Protein AF-A0AAU8LCY3-F1 (afdb_monomer)

Radius of gyration: 19.77 Å; Cα contacts (8 Å, |Δi|>4): 20; chains: 1; bounding box: 54×28×36 Å

Mean predicted aligned error: 9.89 Å

Secondary structure (DSSP, 8-state):
---GGGGS-PPPPPEESSGGG-EE-GGG--GGGS---TTHHHHHHHHHHHHHHS-S--

Foldseek 3Di:
DDDPVVVVDDDDADWDDDDPPIDHDPVRDDCVNDDDPVCPVVVVVVVVVVVVVPPPDD

Sequence (58 aa):
MTDPLDKATSTAPATLGEGCLSRYDPDALTPENGTDFEGAAELWHQLQQLAEDHPKGS

Structure (mmCIF, N/CA/C/O backbone):
data_AF-A0AAU8LCY3-F1
#
_entry.id   AF-A0AAU8LCY3-F1
#
loop_
_atom_site.group_PDB
_atom_site.id
_atom_site.type_symbol
_atom_site.label_atom_id
_atom_site.label_alt_id
_atom_site.label_comp_id
_atom_site.label_asym_id
_atom_site.label_entity_id
_atom_site.label_seq_id
_atom_site.pdbx_PDB_ins_code
_atom_site.Cartn_x
_atom_site.Cartn_y
_atom_site.Cartn_z
_atom_site.occupancy
_atom_site.B_iso_or_equiv
_atom_site.auth_seq_id
_atom_site.auth_comp_id
_atom_site.auth_asym_id
_atom_site.auth_atom_id
_a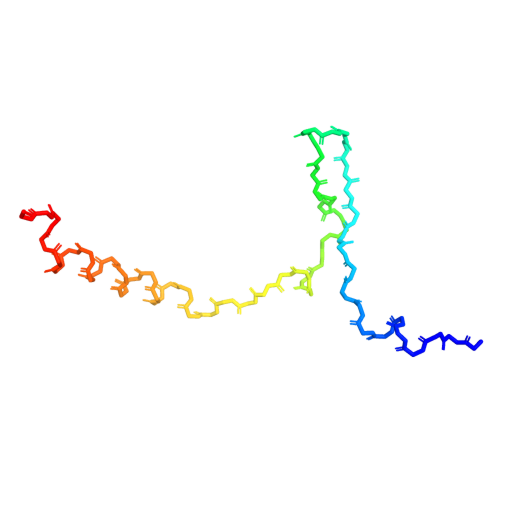tom_site.pdbx_PDB_model_num
ATOM 1 N N . MET A 1 1 ? 30.861 -10.660 -1.762 1.00 56.97 1 MET A N 1
ATOM 2 C CA . MET A 1 1 ? 30.455 -10.877 -0.359 1.00 56.97 1 MET A CA 1
ATOM 3 C C . MET A 1 1 ? 29.432 -9.792 -0.073 1.00 56.97 1 MET A C 1
ATOM 5 O O . MET A 1 1 ? 29.801 -8.634 -0.183 1.00 56.97 1 MET A O 1
ATOM 9 N N . THR A 1 2 ? 28.156 -10.148 0.077 1.00 66.56 2 THR A N 1
ATOM 10 C CA . THR A 1 2 ? 27.043 -9.186 0.230 1.00 66.56 2 THR A CA 1
ATOM 11 C C . THR A 1 2 ? 26.979 -8.678 1.670 1.00 66.56 2 THR A C 1
ATOM 13 O O . THR A 1 2 ? 27.273 -9.452 2.585 1.00 66.56 2 THR A O 1
ATOM 16 N N . ASP A 1 3 ? 26.637 -7.401 1.858 1.00 70.94 3 ASP A N 1
ATOM 17 C CA . ASP A 1 3 ? 26.554 -6.756 3.170 1.00 70.94 3 ASP A CA 1
ATOM 18 C C . ASP A 1 3 ? 25.387 -7.362 3.984 1.00 70.94 3 ASP A C 1
ATOM 20 O O . ASP A 1 3 ? 24.283 -7.509 3.456 1.00 70.94 3 ASP A O 1
ATOM 24 N N . PRO A 1 4 ? 25.583 -7.754 5.256 1.00 68.75 4 PRO A N 1
ATOM 25 C CA . PRO A 1 4 ? 24.506 -8.234 6.125 1.00 68.75 4 PRO A CA 1
ATOM 26 C C . PRO A 1 4 ? 23.305 -7.282 6.252 1.00 68.75 4 PRO A C 1
ATOM 28 O O . PRO A 1 4 ? 22.194 -7.753 6.502 1.00 68.75 4 PRO A O 1
ATOM 31 N N . LEU A 1 5 ? 23.499 -5.971 6.071 1.00 66.69 5 LEU A N 1
ATOM 32 C CA . LEU A 1 5 ? 22.418 -4.979 6.075 1.00 66.69 5 LEU A CA 1
ATOM 33 C C . LEU A 1 5 ? 21.516 -5.073 4.835 1.00 66.69 5 LEU A C 1
ATOM 35 O O . LEU A 1 5 ? 20.329 -4.767 4.942 1.00 66.69 5 LEU A O 1
ATOM 39 N N . ASP A 1 6 ? 22.017 -5.596 3.710 1.00 66.75 6 ASP A N 1
ATOM 40 C CA . ASP A 1 6 ? 21.221 -5.805 2.486 1.00 66.75 6 ASP A CA 1
ATOM 41 C C . ASP A 1 6 ? 20.112 -6.857 2.680 1.00 66.75 6 ASP A C 1
ATOM 43 O O . ASP A 1 6 ? 19.195 -6.969 1.872 1.00 66.75 6 ASP A O 1
ATOM 47 N N . LYS A 1 7 ? 20.182 -7.657 3.752 1.00 61.16 7 LYS A N 1
ATOM 48 C CA . LYS A 1 7 ? 19.193 -8.695 4.090 1.00 61.16 7 LYS A CA 1
ATOM 49 C C . LYS A 1 7 ? 18.058 -8.186 4.984 1.00 61.16 7 LYS A C 1
ATOM 51 O O . LYS A 1 7 ? 17.104 -8.928 5.204 1.00 61.16 7 LYS A O 1
ATOM 56 N N . ALA A 1 8 ? 18.179 -6.978 5.537 1.00 65.06 8 ALA A N 1
ATOM 57 C CA . ALA A 1 8 ? 17.277 -6.451 6.564 1.00 65.06 8 ALA A CA 1
ATOM 58 C C . ALA A 1 8 ? 16.448 -5.244 6.096 1.00 65.06 8 ALA A C 1
ATOM 60 O O . ALA A 1 8 ? 15.745 -4.632 6.902 1.00 65.06 8 ALA A O 1
ATOM 61 N N . THR A 1 9 ? 16.520 -4.883 4.815 1.00 67.12 9 THR A N 1
ATOM 62 C CA . THR A 1 9 ? 15.811 -3.731 4.258 1.00 67.12 9 THR A CA 1
ATOM 63 C C . THR A 1 9 ? 14.663 -4.187 3.361 1.00 67.12 9 THR A C 1
ATOM 65 O O . THR A 1 9 ? 14.840 -4.922 2.393 1.00 67.12 9 THR A O 1
ATOM 68 N N . SER A 1 10 ? 13.449 -3.741 3.689 1.00 73.44 10 SER A N 1
ATOM 69 C CA . SER A 1 10 ? 12.321 -3.832 2.763 1.00 73.44 10 SER A CA 1
ATOM 70 C C . SER A 1 10 ? 12.512 -2.775 1.679 1.00 73.44 10 SER A C 1
ATOM 72 O O . SER A 1 10 ? 12.696 -1.596 1.991 1.00 73.44 10 SER A O 1
ATOM 74 N N . THR A 1 11 ? 12.519 -3.193 0.415 1.00 80.69 11 THR A N 1
ATOM 75 C CA . THR A 1 11 ? 12.638 -2.285 -0.731 1.00 80.69 11 THR A CA 1
ATOM 76 C C . THR A 1 11 ? 11.267 -2.088 -1.355 1.00 80.69 11 THR A C 1
ATOM 78 O O . THR A 1 11 ? 10.569 -3.056 -1.651 1.00 80.69 11 THR A O 1
ATOM 81 N N . ALA A 1 12 ? 10.875 -0.829 -1.545 1.00 84.50 12 ALA A N 1
ATOM 82 C CA . ALA A 1 12 ? 9.611 -0.510 -2.190 1.00 84.50 12 ALA A CA 1
ATOM 83 C C . ALA A 1 12 ? 9.618 -0.960 -3.668 1.00 84.50 12 ALA A C 1
ATOM 85 O O . ALA A 1 12 ? 10.667 -0.885 -4.316 1.00 84.50 12 ALA A O 1
ATOM 86 N N . PRO A 1 13 ? 8.464 -1.380 -4.221 1.00 88.44 13 PRO A N 1
ATOM 87 C CA . PRO A 1 13 ? 8.323 -1.657 -5.648 1.00 88.44 13 PRO A CA 1
ATOM 88 C C . PRO A 1 13 ? 8.687 -0.447 -6.513 1.00 88.44 13 PRO A C 1
ATOM 90 O O . PRO A 1 13 ? 8.643 0.702 -6.061 1.00 88.44 13 PRO A O 1
ATOM 93 N N . ALA A 1 14 ? 9.004 -0.706 -7.781 1.00 92.88 14 ALA A N 1
ATOM 94 C CA . ALA A 1 14 ? 9.282 0.345 -8.754 1.00 92.88 14 ALA A CA 1
ATOM 95 C C . ALA A 1 14 ? 8.085 1.298 -8.909 1.00 92.88 14 ALA A C 1
ATOM 97 O O . ALA A 1 14 ? 6.933 0.901 -8.731 1.00 92.88 14 ALA A O 1
ATOM 98 N N . THR A 1 15 ? 8.353 2.556 -9.263 1.00 94.12 15 THR A N 1
ATOM 99 C CA . THR A 1 15 ? 7.323 3.572 -9.516 1.00 94.12 15 THR A CA 1
ATOM 100 C C . THR A 1 15 ? 7.374 4.089 -10.952 1.00 94.12 15 THR A C 1
ATOM 102 O O . THR A 1 15 ? 8.454 4.272 -11.508 1.00 94.12 15 THR A O 1
ATOM 105 N N . LEU A 1 16 ? 6.210 4.391 -11.523 1.00 95.88 16 LEU A N 1
ATOM 106 C CA . LEU A 1 16 ? 6.003 5.021 -12.824 1.00 95.88 16 LEU A CA 1
ATOM 107 C C . LEU A 1 16 ? 5.511 6.465 -12.649 1.00 95.88 16 LEU A C 1
ATOM 109 O O . LEU A 1 16 ? 4.691 6.740 -11.774 1.00 95.88 16 LEU A O 1
ATOM 113 N N . GLY A 1 17 ? 5.921 7.365 -13.545 1.00 93.56 17 GLY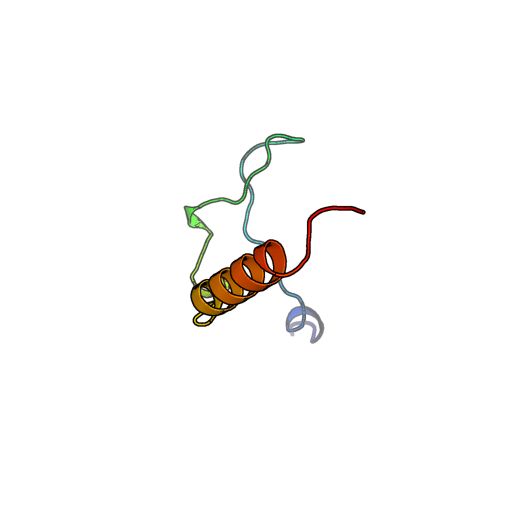 A N 1
ATOM 114 C CA . GLY A 1 17 ? 5.569 8.790 -13.488 1.00 93.56 17 GLY A CA 1
ATOM 115 C C . GLY A 1 17 ? 6.530 9.610 -12.624 1.00 93.56 17 GLY A C 1
ATOM 116 O O . GLY A 1 17 ? 7.453 9.071 -12.021 1.00 93.56 17 GLY A O 1
ATOM 117 N N . GLU A 1 18 ? 6.330 10.928 -12.581 1.00 94.44 18 GLU A N 1
ATOM 118 C CA . GLU A 1 18 ? 7.242 11.852 -11.895 1.00 94.44 18 GLU A CA 1
ATOM 119 C C . GLU A 1 18 ? 6.511 12.815 -10.954 1.00 94.44 18 GLU A C 1
ATOM 121 O O . GLU A 1 18 ? 5.330 13.134 -11.132 1.00 94.44 18 GLU A O 1
ATOM 126 N N . GLY A 1 19 ? 7.233 13.286 -9.933 1.00 92.50 19 GLY A N 1
ATOM 127 C CA . GLY A 1 19 ? 6.718 14.220 -8.934 1.00 92.50 19 GLY A CA 1
ATOM 128 C C . GLY A 1 19 ? 5.448 13.706 -8.251 1.00 92.50 19 GLY A C 1
ATOM 129 O O . GLY A 1 19 ? 5.372 12.553 -7.832 1.00 92.50 19 GLY A O 1
ATOM 130 N N . CYS A 1 20 ? 4.429 14.563 -8.167 1.00 93.38 20 CYS A N 1
ATOM 131 C CA . CYS A 1 20 ? 3.149 14.248 -7.523 1.00 93.38 20 CYS A CA 1
ATOM 132 C C . CYS A 1 20 ? 2.301 13.201 -8.269 1.00 93.38 20 CYS A C 1
ATOM 134 O O . CYS A 1 20 ? 1.267 12.793 -7.750 1.00 93.38 20 CYS A O 1
ATOM 136 N N . LEU A 1 21 ? 2.695 12.797 -9.482 1.00 92.62 21 LEU A N 1
ATOM 137 C CA . LEU A 1 21 ? 1.995 11.783 -10.279 1.00 92.62 21 LEU A CA 1
ATOM 138 C C . LEU A 1 21 ? 2.679 10.410 -10.231 1.00 92.62 21 LEU A C 1
ATOM 140 O O . LEU A 1 21 ? 2.273 9.504 -10.960 1.00 92.62 21 LEU A O 1
ATOM 144 N N . SER A 1 22 ? 3.716 10.255 -9.404 1.00 95.44 22 SER A N 1
ATOM 145 C CA . SER A 1 22 ? 4.386 8.971 -9.214 1.00 95.44 22 SER A CA 1
ATOM 146 C C . SER A 1 22 ? 3.442 7.940 -8.583 1.00 95.44 22 SER A C 1
ATOM 148 O O . SER A 1 22 ? 2.733 8.236 -7.618 1.00 95.44 22 SER A O 1
ATOM 150 N N . ARG A 1 23 ? 3.430 6.724 -9.133 1.00 94.06 23 ARG A N 1
ATOM 151 C CA . ARG A 1 23 ? 2.622 5.581 -8.669 1.00 94.06 23 ARG A CA 1
ATOM 152 C C . ARG A 1 23 ? 3.424 4.291 -8.751 1.00 94.06 23 ARG A C 1
ATOM 154 O O . ARG A 1 23 ? 4.257 4.176 -9.638 1.00 94.06 23 ARG A O 1
ATOM 161 N N . TYR A 1 24 ? 3.161 3.310 -7.890 1.00 94.06 24 TYR A N 1
ATOM 162 C CA . TYR A 1 24 ? 3.798 1.994 -8.019 1.00 94.06 24 TYR A CA 1
ATOM 163 C C . TYR A 1 24 ? 3.445 1.334 -9.355 1.00 94.06 24 TYR A C 1
ATOM 165 O O . TYR A 1 24 ? 2.309 1.447 -9.822 1.00 94.06 24 TYR A O 1
ATOM 173 N N . ASP A 1 25 ? 4.432 0.684 -9.965 1.00 94.81 25 ASP A N 1
ATOM 174 C CA . ASP A 1 25 ? 4.278 -0.108 -11.177 1.00 94.81 25 ASP A CA 1
ATOM 175 C C . ASP A 1 25 ? 3.451 -1.364 -10.859 1.00 94.81 25 ASP A C 1
ATOM 177 O O . ASP A 1 25 ? 3.925 -2.210 -10.097 1.00 94.81 25 ASP A O 1
ATOM 181 N N . PRO A 1 26 ? 2.229 -1.508 -11.407 1.00 92.12 26 PRO A N 1
ATOM 182 C CA . PRO A 1 26 ? 1.391 -2.674 -11.152 1.00 92.12 26 PRO A CA 1
ATOM 183 C C . PRO A 1 26 ? 2.053 -3.991 -11.559 1.00 92.12 26 PRO A C 1
ATOM 185 O O . PRO A 1 26 ? 1.812 -5.002 -10.903 1.00 92.12 26 PRO A O 1
ATOM 188 N N . ASP A 1 27 ? 2.910 -3.977 -12.584 1.00 94.00 27 ASP A N 1
ATOM 189 C CA . ASP A 1 27 ? 3.609 -5.175 -13.058 1.00 94.00 27 ASP A CA 1
ATOM 190 C C . ASP A 1 27 ? 4.755 -5.583 -12.113 1.00 94.00 27 ASP A C 1
ATOM 192 O O . ASP A 1 27 ? 5.211 -6.727 -12.135 1.00 94.00 27 ASP A O 1
ATOM 196 N N . ALA A 1 28 ? 5.201 -4.665 -11.246 1.00 92.25 28 ALA A N 1
ATOM 197 C CA . 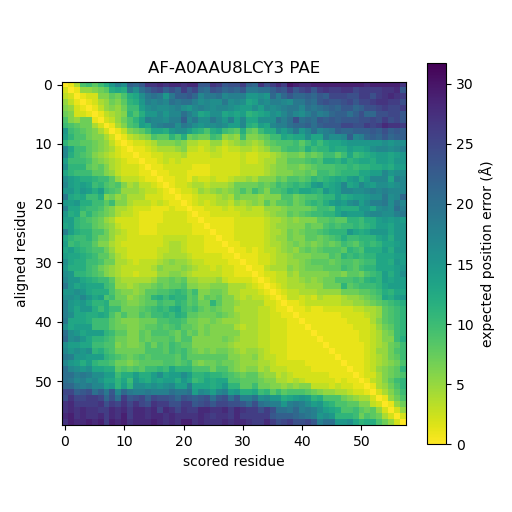ALA A 1 28 ? 6.180 -4.926 -10.195 1.00 92.25 28 ALA A CA 1
ATOM 198 C C . ALA A 1 28 ? 5.537 -5.300 -8.845 1.00 92.25 28 ALA A C 1
ATOM 200 O O . ALA A 1 28 ? 6.263 -5.610 -7.898 1.00 92.25 28 ALA A O 1
ATOM 201 N N . LEU A 1 29 ? 4.203 -5.254 -8.729 1.00 90.62 29 LEU A N 1
ATOM 202 C CA . LEU A 1 29 ? 3.493 -5.647 -7.513 1.00 90.62 29 LEU A CA 1
ATOM 203 C C . LEU A 1 29 ? 3.300 -7.164 -7.469 1.00 90.62 29 LEU A C 1
ATOM 205 O O . LEU A 1 29 ? 2.675 -7.772 -8.336 1.00 90.62 29 LEU A O 1
ATOM 209 N N . THR A 1 30 ? 3.807 -7.771 -6.405 1.00 89.25 30 THR A N 1
ATOM 210 C CA . THR A 1 30 ? 3.698 -9.202 -6.110 1.00 89.25 30 THR A CA 1
ATOM 211 C C . THR A 1 30 ? 2.826 -9.430 -4.869 1.00 89.25 30 THR A C 1
ATOM 213 O O . THR A 1 30 ? 2.603 -8.490 -4.100 1.00 89.25 30 THR A O 1
ATOM 216 N N . PRO A 1 31 ? 2.357 -10.666 -4.608 1.00 87.19 31 PRO A N 1
ATOM 217 C CA . PRO A 1 31 ? 1.619 -10.978 -3.381 1.00 87.19 31 PRO A CA 1
ATOM 218 C C . PRO A 1 31 ? 2.376 -10.618 -2.092 1.00 87.19 31 PRO A C 1
ATOM 220 O O . PRO A 1 31 ? 1.754 -10.231 -1.111 1.00 87.19 31 PRO A O 1
ATOM 223 N N . GLU A 1 32 ? 3.712 -10.665 -2.109 1.00 86.44 32 GLU A N 1
ATOM 224 C CA . GLU A 1 32 ? 4.570 -10.302 -0.969 1.00 86.44 32 GLU A CA 1
ATOM 225 C C . GLU A 1 32 ? 4.568 -8.795 -0.669 1.00 86.44 32 GLU A C 1
ATOM 227 O O . GLU A 1 32 ? 4.915 -8.375 0.434 1.00 86.44 32 GLU A O 1
ATOM 232 N N . ASN A 1 33 ? 4.185 -7.963 -1.644 1.00 87.88 33 ASN A N 1
ATOM 233 C CA . ASN A 1 33 ? 4.010 -6.525 -1.437 1.00 87.88 33 ASN A CA 1
ATOM 234 C C . ASN A 1 33 ? 2.662 -6.192 -0.781 1.00 87.88 33 ASN A C 1
ATOM 236 O O . ASN A 1 33 ? 2.475 -5.069 -0.311 1.00 87.88 33 ASN A O 1
ATOM 240 N N . GLY A 1 34 ? 1.729 -7.146 -0.771 1.00 82.50 34 GLY A N 1
ATOM 241 C CA . GLY A 1 34 ? 0.474 -7.071 -0.040 1.00 82.50 34 GLY A CA 1
ATOM 242 C C . GLY A 1 34 ? 0.556 -7.766 1.318 1.00 82.50 34 GLY A C 1
ATOM 243 O O . GLY A 1 34 ? 1.570 -8.339 1.707 1.00 82.50 34 GLY A O 1
ATOM 244 N N . THR A 1 35 ? -0.546 -7.719 2.057 1.00 84.31 35 THR A N 1
ATOM 245 C CA . THR A 1 35 ? -0.736 -8.539 3.252 1.00 84.31 35 THR A CA 1
ATOM 246 C C . THR A 1 35 ? -2.157 -9.074 3.243 1.00 84.31 35 THR A C 1
ATOM 248 O O . THR A 1 35 ? -3.104 -8.320 2.999 1.00 84.31 35 THR A O 1
ATOM 251 N N . ASP A 1 36 ? -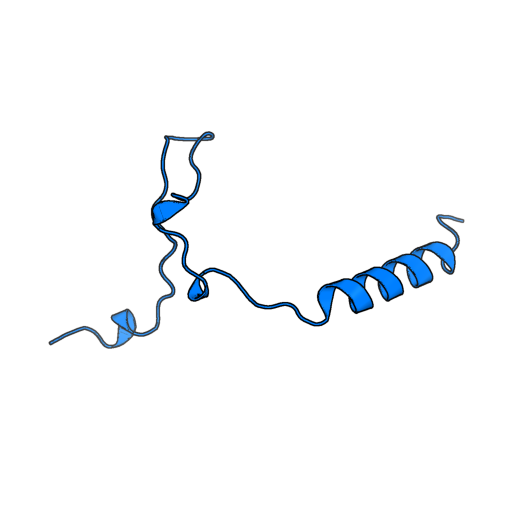2.304 -10.376 3.478 1.00 85.19 36 ASP A N 1
ATOM 252 C CA . ASP A 1 36 ? -3.616 -10.979 3.656 1.00 85.19 36 ASP A CA 1
ATOM 253 C C . ASP A 1 36 ? -4.174 -10.524 4.999 1.00 85.19 36 ASP A C 1
ATOM 255 O O . ASP A 1 36 ? -3.629 -10.815 6.065 1.00 85.19 36 ASP A O 1
ATOM 259 N N . PHE A 1 37 ? -5.273 -9.778 4.947 1.00 87.44 37 PHE A N 1
ATOM 260 C CA . PHE A 1 37 ? -5.956 -9.306 6.140 1.00 87.44 37 PHE A CA 1
ATOM 261 C C . PHE A 1 37 ? -7.278 -10.057 6.297 1.00 87.44 37 PHE A C 1
ATOM 263 O O . PHE A 1 37 ? -8.356 -9.509 6.087 1.00 87.44 37 PHE A O 1
ATOM 270 N N . GLU A 1 38 ? -7.191 -11.343 6.648 1.00 90.12 38 GLU A N 1
ATOM 271 C CA . GLU A 1 38 ? -8.350 -12.249 6.747 1.00 90.12 38 GLU A CA 1
ATOM 272 C C . GLU A 1 38 ? -9.446 -11.713 7.691 1.00 90.12 38 GLU A C 1
ATOM 274 O O . GLU A 1 38 ? -10.635 -11.878 7.430 1.00 90.12 38 GLU A O 1
ATOM 279 N N . GLY A 1 39 ? -9.057 -10.993 8.750 1.00 93.00 39 GLY A N 1
ATOM 280 C CA . GLY A 1 39 ? -9.971 -10.376 9.720 1.00 93.00 39 GLY A CA 1
ATOM 281 C C . GLY A 1 39 ? -10.490 -8.982 9.347 1.00 93.00 39 GLY A C 1
ATOM 282 O O . GLY A 1 39 ? -11.217 -8.381 10.140 1.00 93.00 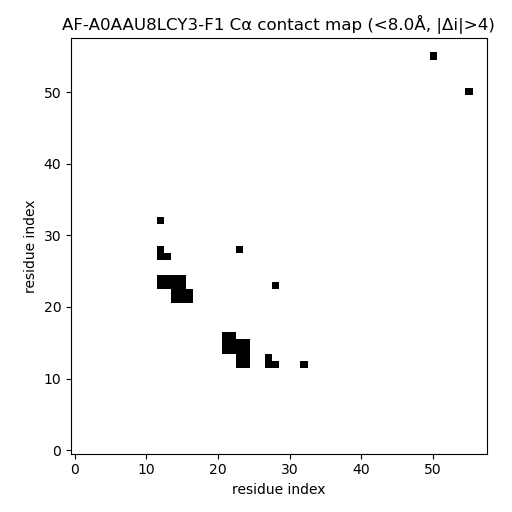39 GLY A O 1
ATOM 283 N N . ALA A 1 40 ? -10.136 -8.437 8.175 1.00 93.44 40 ALA A N 1
ATOM 284 C CA . ALA A 1 40 ? -10.476 -7.062 7.790 1.00 93.44 40 ALA A CA 1
ATOM 285 C C . ALA A 1 40 ? -11.978 -6.778 7.856 1.00 93.44 40 ALA A C 1
ATOM 287 O O . ALA A 1 40 ? -12.409 -5.755 8.390 1.00 93.44 40 ALA A O 1
ATOM 288 N N . ALA A 1 41 ? -12.770 -7.693 7.296 1.00 94.25 41 ALA A N 1
ATOM 289 C CA . ALA A 1 41 ? -14.213 -7.541 7.201 1.00 94.25 41 ALA A CA 1
ATOM 290 C C . ALA A 1 41 ? -14.872 -7.583 8.587 1.00 94.25 41 ALA A C 1
ATOM 292 O O . ALA A 1 41 ? -15.726 -6.752 8.889 1.00 94.25 41 ALA A O 1
ATOM 293 N N . GLU A 1 42 ? -14.449 -8.509 9.450 1.00 96.25 42 GLU A N 1
ATOM 294 C CA . GLU A 1 42 ? -14.975 -8.627 10.812 1.00 96.25 42 GLU A CA 1
ATOM 295 C C . GLU A 1 42 ? -14.634 -7.395 11.656 1.00 96.25 42 GLU A C 1
ATOM 297 O O . GLU A 1 42 ? -15.523 -6.814 12.284 1.00 96.25 42 GLU A O 1
ATOM 302 N N . LEU A 1 43 ? -13.381 -6.931 11.595 1.00 95.00 43 LEU A N 1
ATOM 303 C CA . LEU A 1 43 ? -12.964 -5.700 12.263 1.00 95.00 43 LEU A CA 1
ATOM 304 C C . LEU A 1 43 ? -13.786 -4.500 11.779 1.00 95.00 43 LEU A C 1
ATOM 306 O O . LEU A 1 43 ? -14.244 -3.694 12.588 1.00 95.00 43 LEU A O 1
ATOM 310 N N . TRP A 1 44 ? -14.010 -4.384 10.469 1.00 94.50 44 TRP A N 1
ATOM 311 C CA . TRP A 1 44 ? -14.842 -3.319 9.917 1.00 94.50 44 TRP A CA 1
ATOM 312 C C . TRP A 1 44 ? -16.260 -3.350 10.497 1.00 94.50 44 TRP A C 1
ATOM 314 O O . TRP A 1 44 ? -16.752 -2.317 10.948 1.00 94.50 44 TRP A O 1
ATOM 324 N N . HIS A 1 45 ? -16.897 -4.522 10.557 1.00 96.06 45 HIS A N 1
ATOM 325 C CA . HIS A 1 45 ? -18.224 -4.666 11.158 1.00 96.06 45 HIS A CA 1
ATOM 326 C C . HIS A 1 45 ? -18.257 -4.243 12.632 1.00 96.06 45 HIS A C 1
ATOM 328 O O . HIS A 1 45 ? -19.175 -3.522 13.026 1.00 96.06 45 HIS A O 1
ATOM 334 N N . GLN A 1 46 ? -17.252 -4.623 13.424 1.00 96.44 46 GLN A N 1
ATOM 335 C CA . GLN A 1 46 ? -17.138 -4.207 14.827 1.00 96.44 46 GLN A CA 1
ATOM 336 C C . GLN A 1 46 ? -17.000 -2.685 14.958 1.00 96.44 46 GLN A C 1
ATOM 338 O O . GLN A 1 46 ? -17.674 -2.070 15.782 1.00 96.44 46 GLN A O 1
ATOM 343 N N . LEU A 1 47 ? -16.170 -2.060 14.118 1.00 96.00 47 LEU A N 1
ATOM 344 C CA . LEU A 1 47 ? -15.987 -0.608 14.113 1.00 96.00 47 LEU A CA 1
ATOM 345 C C . LEU A 1 47 ? -17.273 0.136 13.743 1.00 96.00 47 LEU A C 1
ATOM 347 O O . LEU A 1 47 ? -17.567 1.162 14.353 1.00 96.00 47 LEU A O 1
ATOM 351 N N . GLN A 1 48 ? -18.053 -0.380 12.787 1.00 95.50 48 GLN A N 1
ATOM 352 C CA . GLN A 1 48 ? -19.357 0.200 12.459 1.00 95.50 48 GLN A CA 1
ATOM 353 C C . GLN A 1 48 ? -20.327 0.077 13.641 1.00 95.50 48 GLN A C 1
ATOM 355 O O . GLN A 1 48 ? -20.960 1.058 14.005 1.00 95.50 48 GLN A O 1
ATOM 360 N N . GLN A 1 49 ? -20.403 -1.085 14.296 1.00 93.25 49 GLN A N 1
ATOM 361 C CA . GLN A 1 49 ? -21.266 -1.271 15.472 1.00 93.25 49 GLN A CA 1
ATOM 362 C C . GLN A 1 49 ? -20.898 -0.325 16.622 1.00 93.25 49 GLN A C 1
ATOM 364 O O . GLN A 1 49 ? -21.780 0.293 17.209 1.00 93.25 49 GLN A O 1
ATOM 369 N N . LEU A 1 50 ? -19.602 -0.166 16.905 1.00 91.44 50 LEU A N 1
ATOM 370 C CA . LEU A 1 50 ? -19.108 0.779 17.911 1.00 91.44 50 LEU A CA 1
ATOM 371 C C . LEU A 1 50 ? -19.431 2.235 17.549 1.00 91.44 50 LEU A C 1
ATOM 373 O O . LEU A 1 50 ? -19.735 3.029 18.435 1.00 91.44 50 LEU A O 1
ATOM 377 N N . ALA A 1 51 ? -19.363 2.594 16.265 1.00 89.19 51 ALA A N 1
ATOM 378 C CA . ALA A 1 51 ? -19.699 3.936 15.795 1.00 89.19 51 ALA A CA 1
ATOM 379 C C . ALA A 1 51 ? -21.198 4.254 15.918 1.00 89.19 51 ALA A C 1
ATOM 381 O O . ALA A 1 51 ? -21.543 5.411 16.141 1.00 89.19 51 ALA A O 1
ATOM 382 N N . GLU A 1 52 ? -22.067 3.250 15.793 1.00 84.56 52 GLU A N 1
ATOM 383 C CA . GLU A 1 52 ? -23.513 3.404 15.995 1.00 84.56 52 GLU A CA 1
ATOM 384 C C . GLU A 1 52 ? -23.902 3.396 17.485 1.00 84.56 52 GLU A C 1
ATOM 386 O O . GLU A 1 52 ? -24.833 4.096 17.881 1.00 84.56 52 GLU A O 1
ATOM 391 N N . ASP A 1 53 ? -23.185 2.637 18.323 1.00 77.75 53 ASP A N 1
ATOM 392 C CA . ASP A 1 53 ? -23.425 2.558 19.774 1.00 77.75 53 ASP A CA 1
ATOM 393 C C . ASP A 1 53 ? -22.889 3.788 20.531 1.00 77.75 53 ASP A C 1
ATOM 395 O O . ASP A 1 53 ? -23.401 4.168 21.586 1.00 77.75 53 ASP A O 1
ATOM 399 N N . HIS A 1 54 ? -21.881 4.468 19.979 1.00 64.38 54 HIS A N 1
ATOM 400 C CA . HIS A 1 54 ? -21.421 5.747 20.504 1.00 64.38 54 HIS A CA 1
ATOM 401 C C . HIS A 1 54 ? -22.251 6.885 19.891 1.00 64.38 54 HIS A C 1
ATOM 403 O O . HIS A 1 54 ? -22.089 7.174 18.702 1.00 64.38 54 HIS A O 1
ATOM 409 N N . PRO A 1 55 ? -23.116 7.587 20.654 1.00 65.50 55 PRO A N 1
ATOM 410 C CA . PRO A 1 55 ? -23.845 8.718 20.104 1.00 65.50 55 PRO A CA 1
ATOM 411 C C . PRO A 1 55 ? -22.832 9.741 19.593 1.00 65.50 55 PRO A C 1
ATOM 413 O O . PRO A 1 55 ? -21.960 10.217 20.325 1.00 65.50 55 PRO A O 1
ATOM 416 N N . LYS A 1 56 ? -22.922 10.038 18.298 1.00 64.75 56 LYS A N 1
ATOM 417 C CA . LYS A 1 56 ? -22.037 10.961 17.598 1.00 64.75 56 LYS A CA 1
ATOM 418 C C . LYS A 1 56 ? -22.259 12.381 18.130 1.00 64.75 56 LYS A C 1
ATOM 420 O O . LYS A 1 56 ? -23.051 13.134 17.577 1.00 64.75 56 LYS A O 1
ATOM 425 N N . GLY A 1 57 ? -21.540 12.722 19.198 1.00 65.12 57 GLY A N 1
ATOM 426 C CA . GLY A 1 57 ? -21.531 14.039 19.831 1.00 65.12 57 GLY A CA 1
ATOM 427 C C . GLY A 1 57 ? -22.690 14.269 20.806 1.00 65.12 57 GLY A C 1
ATOM 428 O O . GLY A 1 57 ? -23.851 14.331 20.411 1.00 65.12 57 GLY A O 1
ATOM 429 N N . SER A 1 58 ? -22.356 14.458 22.084 1.00 49.22 58 SER A N 1
ATOM 430 C CA . SER A 1 58 ? -23.048 15.418 22.957 1.00 49.22 58 SER A CA 1
ATOM 431 C C . SER A 1 58 ? -22.166 16.646 23.118 1.00 49.22 58 SER A C 1
ATOM 433 O O . SER A 1 58 ? -20.928 16.456 23.146 1.00 49.22 58 SER A O 1
#

Solvent-accessible surface area (backbone atoms only — not comparable to full-atom values): 3956 Å² total; per-residue (Å²): 136,83,62,78,66,75,76,73,62,90,76,81,68,55,65,44,73,60,80,97,62,49,39,72,34,73,91,60,62,51,78,84,79,53,76,90,61,88,60,50,66,61,51,49,53,52,53,51,52,52,56,69,73,41,74,86,74,132

Organism: NCBI:txid1357272

pLDDT: mean 84.31, std 12.48, range [49.22, 96.44]

=== Feature glossary ===
The features interleaved in this record are:

— What the protein is —

Seque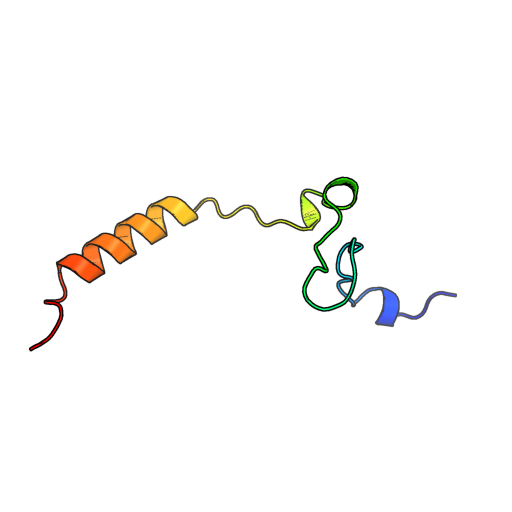nce gives the chain of amino acids in standard one-letter code (A=alanine, C=cysteine, …, Y=tyrosine), read N→C. It is the only feature that is directly encoded by the gene; all structural features are derived from the folded form of this sequence.

Database cross-references. InterPro integrates a dozen domain/family signature databases into unified entries with residue-range hits. GO terms attach function/process/location labels with evidence codes. CATH codes position the fold in a four-level structural taxonomy. Organism is the NCBI-taxonomy species name.

— Where its atoms are —

Atomic coordinates in PDBx/mmCIF format — the same representation the Protein Data Bank distributes. Each line o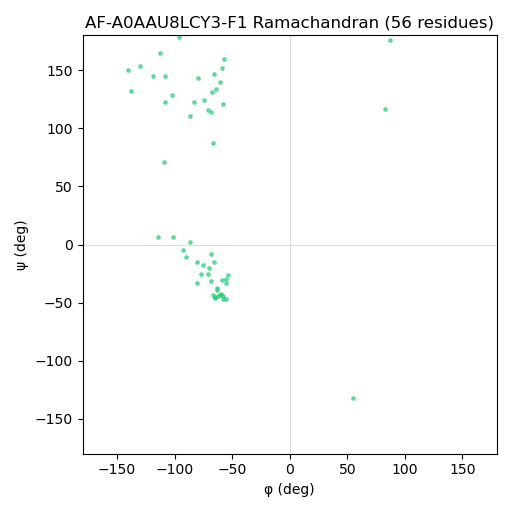f the _atom_site loop places one backbone atom in Cartesian space (units: ångströms, origin: arbitrary).

The six renders are orthographic views along the three Cartesian axes in both directions. Representation (cartoon, sticks, or surface) and color scheme (sequence-rainbow or by-chain) vary across proteins so the training set covers all the common visualization conventions.

— Local backbone conformation —

Eight-state secondary structure (DSSP): H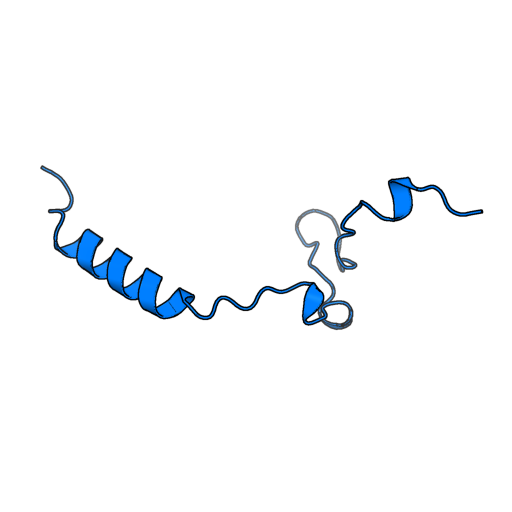 is the canonical α-helix, G the tighter 3₁₀-helix, I the wider π-helix; E/B are β-structure, T and S are turns and bends, and '-' is everything else. DSSP derives these from the pattern of main-chain N–H···O=C hydrogen bonds, not from the sequence.

P-SEA three-state annotation labels each residue as helix, strand, or coil based purely on the geometry of the Cα trace. It serves as a fallback when the full backbone (and thus DSSP) is unavailable.

The φ/ψ torsion pair specifies the backbone conformation at each residue. φ rotates about the N–Cα bond, ψ about the Cα–C bond. Steric clashes forbid most of the (φ, ψ) plane — the allowed regions (α-helix basin, β-sheet basin, left-handed helix) are the Ramachandran-allowed regions.

— Global shape and packing —

The geometric summary reports three shape descriptors. Rg (radius of gyration) measures how spread out the Cα atoms are about their centre of mass; compact globular proteins have small Rg, elongated or unfolded ones large. Cα contacts (<8 Å, |i−j|>4) count long-range residue pairs in spatial proximity — high for tightly packed folds, near zero for rods or random coil. The bounding-box extents give the protein's footprint along x, y, z in Å.

Solvent-accessible surface area (SASA) is the area in Å² traced out by the centre of a 1.4 Å probe sphere (a water molecule) rolled over the protein's van der Waals surface (Shrake–Rupley / Lee–Richards construction). Buried residues have near-zero SASA; fully exposed residues can exceed 200 Å². The total SASA scales roughly with the number of surface residues.

The contact map is a binary N×N matrix image: pixel (i, j) is dark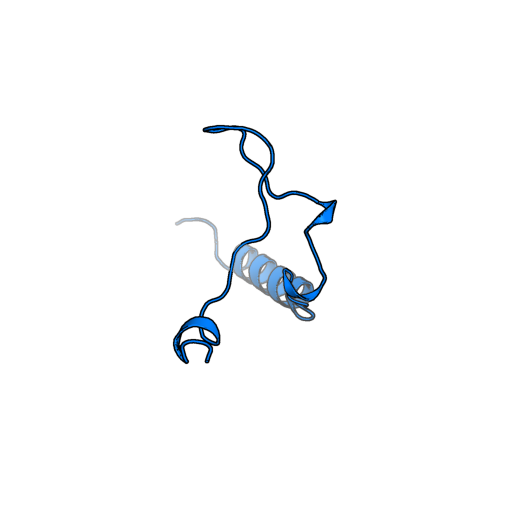 where Cα_i and Cα_j are within 8 Å and |i−j|>4. Because the |i−j|>4 filter removes local helical contacts, off-diagonal stripes parallel to the main diagonal indicate parallel β-sheets; stripes perpendicular to it indicate antiparallel β-sheets. The Ramachandran plot scatters every residue's (φ, ψ) pair against the sterically allowed regions. The PAE heatmap renders the predicted-aligned-error matrix.

— Structural neighborhood —

3Di is Foldseek's structural alphabet. Each residue is assigned one of twenty discrete states based on how its Cα sits relative to its spatial (not sequential) neighbors. Aligning 3Di strings finds structural homologs roughly as well as full 3D superposition, but orders of magnitude faster.

Nearest PDB neighbors are the top structural matches found by Foldseek when searching this structure against the entire Protein Data Bank. Each hit reports a TM-score (0 to 1; >0.5 almost always implies the same fold) and an E-value. These are *structural* homologs — they may share no detectable sequence similarity.

— Confidence and disorder —

For AlphaFold models, the B-factor field carries pLDDT — the model's own estimate of local accuracy on a 0–100 scale. Regions with pLDDT<50 should be treated as essentially unmodeled; they often correspond to intrinsically disordered segments.

Crystallographic B-factors measure how much each atom's electron density is smeared out, in Å². They rise in mobile loops and surface residues and fall in the buried interior. In AlphaFold models this column is repurposed to hold pLDDT instead.

Predicted aligned error is AlphaFold's pairwise confidence. Unlike pLDDT (per-residue), PAE is per-residue-pair and captures whether two parts of the structure are correctly placed relative to each other. Units are ångströms of expected positional error.